Protein AF-A0A453DKG2-F1 (afdb_monomer_lite)

pLDDT: mean 87.6, std 11.91, range [40.12, 98.19]

Structure (mmCIF, N/CA/C/O backbone):
data_AF-A0A453DKG2-F1
#
_entry.id   AF-A0A453DKG2-F1
#
loop_
_atom_site.group_PDB
_atom_site.id
_atom_site.type_symbol
_atom_site.label_atom_id
_atom_site.label_alt_id
_atom_site.label_comp_id
_atom_site.label_asym_id
_atom_site.label_entity_id
_atom_site.label_seq_id
_atom_site.pdbx_PDB_ins_code
_atom_site.Cartn_x
_atom_site.Cartn_y
_atom_site.Cartn_z
_atom_site.occupancy
_atom_site.B_iso_or_equiv
_atom_site.auth_seq_id
_atom_site.auth_comp_id
_atom_site.auth_asym_id
_atom_site.auth_atom_id
_atom_site.pdbx_PDB_model_num
ATOM 1 N N . SER A 1 1 ? -2.619 -5.890 3.078 1.00 95.06 1 SER A N 1
ATOM 2 C CA . SER A 1 1 ? -1.597 -6.271 2.087 1.00 95.06 1 SER A CA 1
ATOM 3 C C . SER A 1 1 ? -1.630 -5.292 0.928 1.00 95.06 1 SER A C 1
ATOM 5 O O . SER A 1 1 ? -2.625 -4.593 0.754 1.00 95.06 1 SER A O 1
ATOM 7 N N . VAL A 1 2 ? -0.543 -5.240 0.161 1.00 96.50 2 VAL A N 1
ATOM 8 C CA . VAL A 1 2 ? -0.446 -4.496 -1.099 1.00 96.50 2 VAL A CA 1
ATOM 9 C C . VAL A 1 2 ? 0.062 -5.468 -2.155 1.00 96.50 2 VAL A C 1
ATOM 11 O O . VAL A 1 2 ? 1.032 -6.184 -1.892 1.00 96.50 2 VAL A O 1
ATOM 14 N N . ARG A 1 3 ? -0.616 -5.534 -3.300 1.00 96.06 3 ARG A N 1
ATOM 15 C CA . ARG A 1 3 ? -0.305 -6.479 -4.374 1.00 96.06 3 ARG A CA 1
ATOM 16 C C . ARG A 1 3 ? -0.439 -5.805 -5.733 1.00 96.06 3 ARG A C 1
ATOM 18 O O . ARG A 1 3 ? -1.444 -5.157 -6.003 1.00 96.06 3 ARG A O 1
ATOM 25 N N . VAL A 1 4 ? 0.550 -5.985 -6.594 1.00 95.06 4 VAL A N 1
ATOM 26 C CA . VAL A 1 4 ? 0.474 -5.609 -8.007 1.00 95.06 4 VAL A CA 1
ATOM 27 C C . VAL A 1 4 ? -0.364 -6.663 -8.725 1.00 95.06 4 VAL A C 1
ATOM 29 O O . VAL A 1 4 ? -0.063 -7.852 -8.644 1.00 95.06 4 VAL A O 1
ATOM 32 N N . VAL A 1 5 ? -1.451 -6.241 -9.371 1.00 95.56 5 VAL A N 1
ATOM 33 C CA . VAL A 1 5 ? -2.432 -7.144 -10.005 1.00 95.56 5 VAL A CA 1
ATOM 34 C C . VAL A 1 5 ? -2.517 -6.978 -11.523 1.00 95.56 5 VAL A C 1
ATOM 36 O O . VAL A 1 5 ? -3.140 -7.802 -12.189 1.00 95.56 5 VAL A O 1
ATOM 39 N N . GLY A 1 6 ? -1.864 -5.956 -12.079 1.00 93.88 6 GLY A N 1
ATOM 40 C CA . GLY A 1 6 ? -1.754 -5.745 -13.519 1.00 93.88 6 GLY A CA 1
ATOM 41 C C . GLY A 1 6 ? -0.620 -4.785 -13.876 1.00 93.88 6 GLY A C 1
ATOM 42 O O . GLY A 1 6 ? -0.279 -3.905 -13.089 1.00 93.88 6 GLY A O 1
ATOM 43 N N . GLY A 1 7 ? -0.062 -4.938 -15.078 1.00 91.56 7 GLY A N 1
ATOM 44 C CA . GLY A 1 7 ? 1.107 -4.174 -15.529 1.00 91.56 7 GLY A CA 1
ATOM 45 C C . GLY A 1 7 ? 2.437 -4.786 -15.080 1.00 91.56 7 GLY A C 1
ATOM 46 O O . GLY A 1 7 ? 2.476 -5.928 -14.628 1.00 91.56 7 GLY A O 1
ATOM 47 N N . GLU A 1 8 ? 3.527 -4.039 -15.261 1.00 89.25 8 GLU A N 1
ATOM 48 C CA . GLU A 1 8 ? 4.855 -4.427 -14.764 1.00 89.25 8 GLU A CA 1
ATOM 49 C C . GLU A 1 8 ? 5.006 -4.077 -13.277 1.00 89.25 8 GLU A C 1
ATOM 51 O O . GLU A 1 8 ? 4.254 -3.276 -12.732 1.00 89.25 8 GLU A O 1
ATOM 56 N N . PHE A 1 9 ? 5.981 -4.659 -12.583 1.00 89.44 9 PHE A N 1
ATOM 57 C CA . PHE A 1 9 ? 6.210 -4.319 -11.183 1.00 89.44 9 PHE A CA 1
ATOM 58 C C . PHE A 1 9 ? 6.762 -2.883 -11.043 1.00 89.44 9 PHE A C 1
ATOM 60 O O . PHE A 1 9 ? 7.849 -2.592 -11.551 1.00 89.44 9 PHE A O 1
ATOM 67 N N . PRO A 1 10 ? 6.078 -1.965 -10.329 1.00 90.56 10 PRO A N 1
ATOM 68 C CA . PRO A 1 10 ? 6.391 -0.536 -10.389 1.00 90.56 10 PRO A CA 1
ATOM 69 C C . PRO A 1 10 ? 7.619 -0.123 -9.563 1.00 90.56 10 PRO A C 1
ATOM 71 O O . PRO A 1 10 ? 8.037 1.029 -9.630 1.00 90.56 10 PRO A O 1
ATOM 74 N N . PHE A 1 11 ? 8.214 -1.034 -8.785 1.00 90.06 11 PHE A N 1
ATOM 75 C CA . PHE A 1 11 ? 9.335 -0.755 -7.876 1.00 90.06 11 PHE A CA 1
ATOM 76 C C . PHE A 1 11 ? 10.700 -1.152 -8.465 1.00 90.06 11 PHE A C 1
ATOM 78 O O . PHE A 1 11 ? 11.599 -1.608 -7.755 1.00 90.06 11 PHE A O 1
ATOM 85 N N . SER A 1 12 ? 10.873 -0.977 -9.779 1.00 86.06 12 SER A N 1
ATOM 86 C CA . SER A 1 12 ? 12.107 -1.331 -10.497 1.00 86.06 12 SER A CA 1
ATOM 87 C C . SER A 1 12 ? 13.338 -0.527 -10.065 1.00 86.06 12 SER A C 1
ATOM 89 O O . SER A 1 12 ? 14.460 -0.961 -10.313 1.00 86.06 12 SER A O 1
ATOM 91 N N . SER A 1 13 ? 13.140 0.631 -9.435 1.00 89.62 13 SER A N 1
ATOM 92 C CA . SER A 1 13 ? 14.197 1.443 -8.813 1.00 89.62 13 SER A CA 1
ATOM 93 C C . SER A 1 13 ? 13.947 1.626 -7.311 1.00 89.62 13 SER A C 1
ATOM 95 O O . SER A 1 13 ? 14.418 2.587 -6.705 1.00 89.62 13 SER A O 1
ATOM 97 N N . GLY A 1 14 ? 13.176 0.711 -6.717 1.00 92.12 14 GLY A N 1
ATOM 98 C CA . GLY A 1 14 ? 12.691 0.819 -5.351 1.00 92.12 14 GLY A CA 1
ATOM 99 C C . GLY A 1 14 ? 11.398 1.630 -5.226 1.00 92.12 14 GLY A C 1
ATOM 100 O O . GLY A 1 14 ? 10.773 2.045 -6.207 1.00 92.12 14 GLY A O 1
ATOM 101 N N . GLY A 1 15 ? 10.974 1.839 -3.987 1.00 94.44 15 GLY A N 1
ATOM 102 C CA . GLY A 1 15 ? 9.819 2.652 -3.647 1.00 94.44 15 GLY A CA 1
ATOM 103 C C . GLY A 1 15 ? 9.405 2.506 -2.193 1.00 94.44 15 GLY A C 1
ATOM 104 O O . GLY A 1 15 ? 10.113 1.925 -1.372 1.00 94.44 15 GLY A O 1
ATOM 105 N N . GLN A 1 16 ? 8.227 3.037 -1.888 1.00 96.06 16 GLN A N 1
ATOM 106 C CA . GLN A 1 16 ? 7.689 3.110 -0.543 1.00 96.06 16 GLN A CA 1
ATOM 107 C C . GLN A 1 16 ? 6.193 2.791 -0.531 1.00 96.06 16 GLN A C 1
ATOM 109 O O . GLN A 1 16 ? 5.449 3.179 -1.430 1.00 96.06 16 GLN A O 1
ATOM 114 N N . VAL A 1 17 ? 5.735 2.136 0.532 1.00 96.94 17 VAL A N 1
ATOM 115 C CA . VAL A 1 17 ? 4.316 2.075 0.899 1.00 96.94 17 VAL A CA 1
ATOM 116 C C . VAL A 1 17 ? 4.182 2.675 2.286 1.00 96.94 17 VAL A C 1
ATOM 118 O O . VAL A 1 17 ? 4.873 2.256 3.217 1.00 96.94 17 VAL A O 1
ATOM 121 N N . ALA A 1 18 ? 3.286 3.642 2.446 1.00 97.06 18 ALA A N 1
ATOM 122 C CA . ALA A 1 18 ? 3.049 4.294 3.724 1.00 97.06 18 ALA A CA 1
ATOM 123 C C . ALA A 1 18 ? 1.558 4.467 4.004 1.00 97.06 18 ALA A C 1
ATOM 125 O O . ALA A 1 18 ? 0.759 4.718 3.109 1.00 97.06 18 ALA A O 1
ATOM 126 N N . CYS A 1 19 ? 1.192 4.397 5.277 1.00 96.44 19 CYS A N 1
ATOM 127 C CA . CYS A 1 19 ? -0.113 4.814 5.761 1.00 96.44 19 CYS A CA 1
ATOM 128 C C . CYS A 1 19 ? -0.032 6.232 6.318 1.00 96.44 19 CYS A C 1
ATOM 130 O O . CYS A 1 19 ? 0.875 6.561 7.079 1.00 96.44 19 CYS A O 1
ATOM 132 N N . ILE A 1 20 ? -1.014 7.055 5.982 1.00 94.69 20 ILE A N 1
ATOM 133 C CA . ILE A 1 20 ? -1.227 8.386 6.528 1.00 94.69 20 ILE A CA 1
ATOM 134 C C . ILE A 1 20 ? -2.470 8.305 7.415 1.00 94.69 20 ILE A C 1
ATOM 136 O O . ILE A 1 20 ? -3.583 8.074 6.936 1.00 94.69 20 ILE A O 1
ATOM 140 N N . VAL A 1 21 ? -2.263 8.475 8.717 1.00 90.88 21 VAL A N 1
ATOM 141 C CA . VAL A 1 21 ? -3.282 8.362 9.762 1.00 90.88 21 VAL A CA 1
ATOM 142 C C . VAL A 1 21 ? -3.596 9.750 10.309 1.00 90.88 21 VAL A C 1
ATOM 144 O O . VAL A 1 21 ? -2.706 10.590 10.490 1.00 90.88 21 VAL A O 1
ATOM 147 N N . SER A 1 22 ? -4.885 10.026 10.523 1.00 82.88 22 SER A N 1
ATOM 148 C CA . SER A 1 22 ? -5.380 11.314 11.035 1.00 82.88 22 SER A CA 1
ATOM 149 C C . SER A 1 22 ? -4.863 12.542 10.258 1.00 82.88 22 SER A C 1
ATOM 151 O O . SER A 1 22 ? -4.774 13.640 10.806 1.00 82.88 22 SER A O 1
ATOM 153 N N . GLY A 1 23 ? -4.485 12.356 8.984 1.00 76.44 23 GLY A N 1
ATOM 154 C CA . GLY A 1 23 ? -3.928 13.389 8.103 1.00 76.44 23 GLY A CA 1
ATOM 155 C C . GLY A 1 23 ? -2.566 13.956 8.522 1.00 76.44 23 GLY A C 1
ATOM 156 O O . GLY A 1 23 ? -2.144 14.965 7.963 1.00 76.44 23 GLY A O 1
ATOM 157 N N . ARG A 1 24 ? -1.891 13.366 9.517 1.00 82.50 24 ARG A N 1
ATOM 158 C CA . ARG A 1 24 ? -0.663 13.927 10.110 1.00 82.50 24 ARG A CA 1
ATOM 159 C C . ARG A 1 24 ? 0.423 12.888 10.333 1.00 82.50 24 ARG A C 1
ATOM 161 O O . ARG A 1 24 ? 1.588 13.171 10.078 1.00 82.50 24 ARG A O 1
ATOM 168 N N . GLU A 1 25 ? 0.056 11.708 10.818 1.00 91.31 25 GLU A N 1
ATOM 169 C CA . GLU A 1 25 ? 1.021 10.663 11.138 1.00 91.31 25 GLU A CA 1
ATOM 170 C C . GLU A 1 25 ? 1.290 9.809 9.902 1.00 91.31 25 GLU A C 1
ATOM 172 O O . GLU A 1 25 ? 0.362 9.266 9.305 1.00 91.31 25 GLU A O 1
ATOM 177 N N . ARG A 1 26 ? 2.563 9.689 9.518 1.00 94.50 26 ARG A N 1
ATOM 178 C CA . ARG A 1 26 ? 2.999 8.833 8.415 1.00 94.50 26 ARG A CA 1
ATOM 179 C C . ARG A 1 26 ? 3.698 7.603 8.977 1.00 94.50 26 ARG A C 1
ATOM 181 O O . ARG A 1 26 ? 4.748 7.717 9.603 1.00 94.50 26 ARG A O 1
ATOM 188 N N . VAL A 1 27 ? 3.143 6.431 8.701 1.00 94.88 27 VAL A N 1
ATOM 189 C CA . VAL A 1 27 ? 3.705 5.135 9.079 1.00 94.88 27 VAL A CA 1
ATOM 190 C C . VAL A 1 27 ? 4.180 4.427 7.821 1.00 94.88 27 VAL A C 1
ATOM 192 O O . VAL A 1 27 ? 3.371 4.002 7.001 1.00 94.88 27 VAL A O 1
ATOM 195 N N . VAL A 1 28 ? 5.493 4.298 7.664 1.00 95.62 28 VAL A N 1
ATOM 196 C CA . VAL A 1 28 ? 6.096 3.594 6.528 1.00 95.62 28 VAL A CA 1
ATOM 197 C C . VAL A 1 28 ? 6.006 2.086 6.763 1.00 95.62 28 VAL A C 1
ATOM 199 O O . VAL A 1 28 ? 6.439 1.585 7.800 1.00 95.62 28 VAL A O 1
ATOM 202 N N . LEU A 1 29 ? 5.395 1.378 5.815 1.00 95.56 29 LEU A N 1
ATOM 203 C CA . LEU A 1 29 ? 5.179 -0.071 5.850 1.00 95.56 29 LEU A CA 1
ATOM 204 C C . LEU A 1 29 ? 6.165 -0.821 4.959 1.00 95.56 29 LEU A C 1
ATOM 206 O O . LEU A 1 29 ? 6.422 -1.993 5.189 1.00 95.56 29 LEU A O 1
ATOM 210 N N . PHE A 1 30 ? 6.708 -0.159 3.948 1.00 94.44 30 PHE A N 1
ATOM 211 C CA . PHE A 1 30 ? 7.747 -0.668 3.064 1.00 94.44 30 PHE A CA 1
ATOM 212 C C . PHE A 1 30 ? 8.560 0.527 2.588 1.00 94.44 30 PHE A C 1
ATOM 214 O O . PHE A 1 30 ? 7.965 1.549 2.258 1.00 94.44 30 PHE A O 1
ATOM 221 N N . ASP A 1 31 ? 9.881 0.404 2.573 1.00 94.19 31 ASP A N 1
ATOM 222 C CA . ASP A 1 31 ? 10.795 1.369 1.965 1.00 94.19 31 ASP A CA 1
ATOM 223 C C . ASP A 1 31 ? 12.019 0.603 1.490 1.00 94.19 31 ASP A C 1
ATOM 225 O O . ASP A 1 31 ? 12.687 -0.059 2.288 1.00 94.19 31 ASP A O 1
ATOM 229 N N . SER A 1 32 ? 12.272 0.647 0.191 1.00 90.69 32 SER A N 1
ATOM 230 C CA . SER A 1 32 ? 13.450 0.039 -0.401 1.00 90.69 32 SER A CA 1
ATOM 231 C C . SER A 1 32 ? 13.979 0.937 -1.499 1.00 90.69 32 SER A C 1
ATOM 233 O O . SER A 1 32 ? 13.230 1.382 -2.365 1.00 90.69 32 SER A O 1
ATOM 235 N N . THR A 1 33 ? 15.285 1.168 -1.483 1.00 87.62 33 THR A N 1
ATOM 236 C CA . THR A 1 33 ? 16.027 1.744 -2.611 1.00 87.62 33 THR A CA 1
ATOM 237 C C . THR A 1 33 ? 16.632 0.658 -3.498 1.00 87.62 33 THR A C 1
ATOM 239 O O . THR A 1 33 ? 17.233 0.962 -4.525 1.00 87.62 33 THR A O 1
ATOM 242 N N . GLU A 1 34 ? 16.532 -0.606 -3.083 1.00 83.38 34 GLU A N 1
ATOM 243 C CA . GLU A 1 34 ? 16.998 -1.736 -3.869 1.00 83.38 34 GLU A CA 1
ATOM 244 C C . GLU A 1 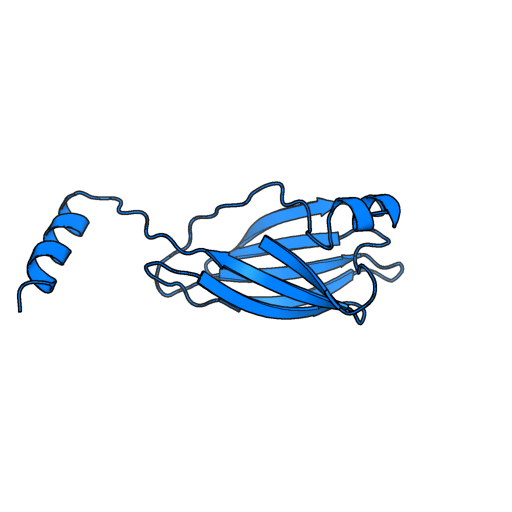34 ? 15.980 -2.060 -4.957 1.00 83.38 34 GLU A C 1
ATOM 246 O O . GLU A 1 34 ? 14.762 -2.031 -4.747 1.00 83.38 34 GLU A O 1
ATOM 251 N N . LYS A 1 35 ? 16.503 -2.383 -6.137 1.00 79.19 35 LYS A N 1
ATOM 252 C CA . LYS A 1 35 ? 15.699 -2.849 -7.255 1.00 79.19 35 LYS A CA 1
ATOM 253 C C . LYS A 1 35 ? 15.089 -4.199 -6.902 1.00 79.19 35 LYS A C 1
ATOM 255 O O . LYS A 1 35 ? 15.826 -5.155 -6.683 1.00 79.19 35 LYS A O 1
ATOM 260 N N . ILE A 1 36 ? 13.762 -4.279 -6.928 1.00 79.38 36 ILE A N 1
ATOM 261 C CA . ILE A 1 36 ? 13.069 -5.567 -6.883 1.00 79.38 36 ILE A CA 1
ATOM 262 C C . ILE A 1 36 ? 13.223 -6.207 -8.264 1.00 79.38 36 ILE A C 1
ATOM 264 O O . ILE A 1 36 ? 12.855 -5.616 -9.285 1.00 79.38 36 ILE A O 1
ATOM 268 N N . THR A 1 37 ? 13.873 -7.368 -8.303 1.00 80.12 37 THR A N 1
ATOM 269 C CA . THR A 1 37 ? 14.168 -8.083 -9.547 1.00 80.12 37 THR A CA 1
ATOM 270 C C . THR A 1 37 ? 12.949 -8.861 -10.039 1.00 80.12 37 THR A C 1
ATOM 272 O O . THR A 1 37 ? 11.965 -9.037 -9.322 1.00 80.12 37 THR A O 1
ATOM 275 N N . ARG A 1 38 ? 13.010 -9.356 -11.281 1.00 77.62 38 ARG A N 1
ATOM 276 C CA . ARG A 1 38 ? 11.962 -10.247 -11.800 1.00 77.62 38 ARG A CA 1
ATOM 277 C C . ARG A 1 38 ? 11.934 -11.577 -11.053 1.00 77.62 38 ARG A C 1
ATOM 279 O O . AR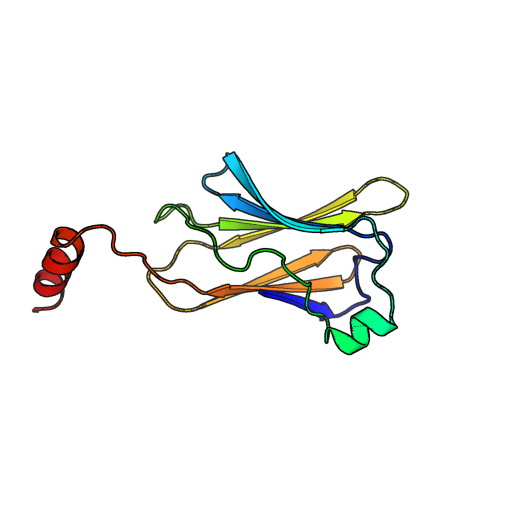G A 1 38 ? 10.863 -12.155 -10.908 1.00 77.62 38 ARG A O 1
ATOM 286 N N . GLU A 1 39 ? 13.082 -12.075 -10.585 1.00 82.19 39 GLU A N 1
ATOM 287 C CA . GLU A 1 39 ? 13.100 -13.271 -9.743 1.00 82.19 39 GLU A CA 1
ATOM 288 C C . GLU A 1 39 ? 12.349 -13.030 -8.428 1.00 82.19 39 GLU A C 1
ATOM 290 O O . GLU A 1 39 ? 11.517 -13.854 -8.046 1.00 82.19 39 GLU A O 1
ATOM 295 N N . ASP A 1 40 ? 12.580 -11.880 -7.784 1.00 81.81 40 ASP A N 1
ATOM 296 C CA . ASP A 1 40 ? 11.858 -11.492 -6.568 1.00 81.81 40 ASP A CA 1
ATOM 297 C C . ASP A 1 40 ? 10.354 -11.371 -6.832 1.00 81.81 40 ASP A C 1
ATOM 299 O O . ASP A 1 40 ? 9.548 -11.881 -6.060 1.00 81.81 40 ASP A O 1
ATOM 303 N N . GLU A 1 41 ? 9.963 -10.750 -7.947 1.00 79.50 41 GLU A N 1
ATOM 304 C CA . GLU A 1 41 ? 8.561 -10.595 -8.349 1.00 79.50 41 GLU A CA 1
ATOM 305 C C . GLU A 1 41 ? 7.840 -11.945 -8.480 1.00 79.50 41 GLU A C 1
ATOM 307 O O . GLU A 1 41 ? 6.728 -12.102 -7.969 1.00 79.50 41 GLU A O 1
ATOM 312 N N . VAL A 1 42 ? 8.481 -12.935 -9.116 1.00 80.12 42 VAL A N 1
ATOM 313 C CA . VAL A 1 42 ? 7.926 -14.290 -9.273 1.00 80.12 42 VAL A CA 1
ATOM 314 C C . VAL A 1 42 ? 7.756 -14.975 -7.920 1.00 80.12 42 VAL A C 1
ATOM 316 O O . VAL A 1 42 ? 6.738 -15.623 -7.685 1.00 80.12 42 VAL A O 1
ATOM 319 N N . VAL A 1 43 ? 8.730 -14.828 -7.018 1.00 84.75 43 VAL A N 1
ATOM 320 C CA . VAL A 1 43 ? 8.655 -15.394 -5.661 1.00 84.75 43 VAL A CA 1
ATOM 321 C C . VAL A 1 43 ? 7.563 -14.711 -4.836 1.00 84.75 43 VAL A C 1
ATOM 323 O O . VAL A 1 43 ? 6.889 -15.362 -4.038 1.00 84.75 43 VAL A O 1
ATOM 326 N N . LEU A 1 44 ? 7.384 -13.406 -5.027 1.00 87.44 44 LEU A N 1
ATOM 327 C CA . LEU A 1 44 ? 6.435 -12.592 -4.282 1.00 87.44 44 LEU A CA 1
ATOM 328 C C . LEU A 1 44 ? 5.001 -12.675 -4.814 1.00 87.44 44 LEU A C 1
ATOM 330 O O . LEU A 1 44 ? 4.105 -12.207 -4.120 1.00 87.44 44 LEU A O 1
ATOM 334 N N . ASP A 1 45 ? 4.756 -13.227 -6.007 1.00 90.81 45 ASP A N 1
ATOM 335 C CA . ASP A 1 45 ? 3.425 -13.259 -6.647 1.00 90.81 45 ASP A CA 1
ATOM 336 C C . ASP A 1 45 ? 2.748 -11.865 -6.662 1.00 90.81 45 ASP A C 1
ATOM 338 O O . ASP A 1 45 ? 1.570 -11.677 -6.326 1.00 90.81 45 ASP A O 1
ATOM 342 N N . GLY A 1 46 ? 3.560 -10.847 -6.967 1.00 91.19 46 GLY A N 1
ATOM 343 C CA . GLY A 1 46 ? 3.160 -9.439 -6.998 1.00 91.19 46 GLY A CA 1
ATOM 344 C C . GLY A 1 46 ? 2.950 -8.783 -5.625 1.00 91.19 46 GLY A C 1
ATOM 345 O O . GLY A 1 46 ? 2.630 -7.594 -5.573 1.00 91.19 46 GLY A O 1
ATOM 346 N N . TYR A 1 47 ? 3.111 -9.495 -4.505 1.00 94.12 47 TYR A N 1
ATOM 347 C CA . TYR A 1 47 ? 2.970 -8.906 -3.170 1.00 94.12 47 TYR A CA 1
ATOM 348 C C . TYR A 1 47 ? 4.167 -8.031 -2.791 1.00 94.12 47 TYR A C 1
ATOM 350 O O . TYR A 1 47 ? 5.324 -8.404 -2.959 1.00 94.12 47 TYR A O 1
ATOM 358 N N . VAL A 1 48 ? 3.888 -6.876 -2.189 1.00 92.94 48 VAL A N 1
ATOM 359 C CA . VAL A 1 48 ? 4.931 -6.013 -1.623 1.00 92.94 48 VAL A CA 1
ATOM 360 C C . VAL A 1 48 ? 5.284 -6.502 -0.209 1.00 92.94 48 VAL A C 1
ATOM 362 O O . VAL A 1 48 ? 4.375 -6.637 0.620 1.00 92.94 48 VAL A O 1
ATOM 365 N N . PRO A 1 49 ? 6.569 -6.747 0.114 1.00 91.50 49 PRO A N 1
ATOM 366 C CA . PRO A 1 49 ? 6.979 -7.248 1.423 1.00 91.50 49 PRO A CA 1
ATOM 367 C C . PRO A 1 49 ? 6.922 -6.138 2.482 1.00 91.50 49 PRO A C 1
ATOM 369 O O . PRO A 1 49 ? 7.879 -5.398 2.700 1.00 91.50 49 PRO A O 1
ATOM 372 N N . LEU A 1 50 ? 5.779 -6.010 3.159 1.00 93.38 50 LEU A N 1
ATOM 373 C CA . LEU A 1 50 ? 5.588 -5.006 4.207 1.00 93.38 50 LEU A CA 1
ATOM 374 C C . LEU A 1 50 ? 6.350 -5.394 5.488 1.00 93.38 50 LEU A C 1
ATOM 376 O O . LEU A 1 50 ? 6.143 -6.472 6.047 1.00 93.38 50 LEU A O 1
ATOM 380 N N . SER A 1 51 ? 7.171 -4.482 6.011 1.00 91.75 51 SER A N 1
ATOM 381 C CA . SER A 1 51 ? 7.869 -4.612 7.299 1.00 91.75 51 SER A CA 1
ATOM 382 C C . SER A 1 51 ? 6.918 -4.528 8.499 1.00 91.75 51 SER A C 1
ATOM 384 O O . SER A 1 51 ? 7.220 -5.032 9.583 1.00 91.75 51 SER A O 1
ATOM 386 N N . ARG A 1 52 ? 5.743 -3.915 8.314 1.00 89.31 52 ARG A N 1
ATOM 387 C CA . ARG A 1 52 ? 4.670 -3.826 9.309 1.00 89.31 52 ARG A CA 1
ATOM 388 C C . ARG A 1 52 ? 3.316 -4.087 8.649 1.00 89.31 52 ARG A C 1
ATOM 390 O O . ARG A 1 52 ? 2.988 -3.475 7.641 1.00 89.31 52 ARG A O 1
ATOM 397 N N . ASN A 1 53 ? 2.508 -4.952 9.265 1.00 87.75 53 ASN A N 1
ATOM 398 C CA . ASN A 1 53 ? 1.203 -5.374 8.727 1.00 87.75 53 ASN A CA 1
ATOM 399 C C . ASN A 1 53 ? -0.010 -4.854 9.514 1.00 87.75 53 ASN A C 1
ATOM 401 O O . ASN A 1 53 ? -1.142 -5.020 9.068 1.00 87.75 53 ASN A O 1
ATOM 405 N N . ALA A 1 54 ? 0.208 -4.235 10.676 1.00 87.75 54 ALA A N 1
ATOM 406 C CA . ALA A 1 54 ? -0.854 -3.718 11.531 1.00 87.75 54 ALA A CA 1
ATOM 407 C C . ALA A 1 54 ? -0.508 -2.316 12.041 1.00 87.75 54 ALA A C 1
ATOM 409 O O . ALA A 1 54 ? 0.626 -2.051 12.447 1.00 87.75 54 ALA A O 1
ATOM 410 N N . ILE A 1 55 ? -1.504 -1.431 12.038 1.00 89.38 55 ILE A N 1
ATOM 411 C CA . ILE A 1 55 ? -1.434 -0.070 12.577 1.00 89.38 55 ILE A CA 1
ATOM 412 C C . ILE A 1 55 ? -2.724 0.236 13.341 1.00 89.38 55 ILE A C 1
ATOM 414 O O . ILE A 1 55 ? -3.776 -0.323 13.040 1.00 89.38 55 ILE A O 1
ATOM 418 N N . SER A 1 56 ? -2.644 1.118 14.336 1.00 89.25 56 SER A N 1
ATOM 419 C CA . SER A 1 56 ? -3.832 1.650 15.010 1.00 89.25 56 SER A CA 1
ATOM 420 C C . SER A 1 56 ? -4.275 2.929 14.321 1.00 89.25 56 SER A C 1
ATOM 422 O O . SER A 1 56 ? -3.440 3.770 14.001 1.00 89.25 56 SER A O 1
ATOM 424 N N . VAL A 1 57 ? -5.580 3.087 14.128 1.00 87.19 57 VAL A N 1
ATOM 425 C CA . VAL A 1 57 ? -6.159 4.314 13.581 1.00 87.19 57 VAL A CA 1
ATOM 426 C C . VAL A 1 57 ? -7.320 4.771 14.447 1.00 87.19 57 VAL A C 1
ATOM 428 O O . VAL A 1 57 ? -7.957 3.963 15.125 1.00 87.19 57 VAL A O 1
ATOM 431 N N . GLU A 1 58 ? -7.578 6.074 14.444 1.00 83.69 58 GLU A N 1
ATOM 432 C CA . GLU A 1 58 ? -8.771 6.622 15.078 1.00 83.69 58 GLU A CA 1
ATOM 433 C C . GLU A 1 58 ? -10.021 6.170 14.316 1.00 83.69 58 GLU A C 1
ATOM 435 O O . GLU A 1 58 ? -10.056 6.172 13.080 1.00 83.69 58 GLU A O 1
ATOM 440 N N . PHE A 1 59 ? -11.052 5.787 15.069 1.00 77.38 59 PHE A N 1
ATOM 441 C CA . PHE A 1 59 ? -12.361 5.484 14.505 1.00 77.38 59 PHE A CA 1
ATOM 442 C C . PHE A 1 59 ? -12.920 6.731 13.790 1.00 77.38 59 PHE A C 1
ATOM 444 O O . PHE A 1 59 ? -12.603 7.859 14.163 1.00 77.38 59 PHE A O 1
ATOM 451 N N . GLU A 1 60 ? -13.690 6.526 12.723 1.00 81.88 60 GLU A N 1
ATOM 452 C CA . GLU A 1 60 ? -14.250 7.536 11.799 1.00 81.88 60 GLU A CA 1
ATOM 453 C C . GLU A 1 60 ? -13.254 8.237 10.862 1.00 81.88 60 GLU A C 1
ATOM 455 O O . GLU A 1 60 ? -13.644 8.645 9.770 1.00 81.88 60 GLU A O 1
ATOM 460 N N . LYS A 1 61 ? -11.968 8.342 11.218 1.00 84.88 61 LYS A N 1
ATOM 461 C CA . LYS A 1 61 ? -10.965 9.013 10.365 1.00 84.88 61 LYS A CA 1
ATOM 462 C C . LYS A 1 61 ? -10.374 8.125 9.274 1.00 84.88 61 LYS A C 1
ATOM 464 O O . LYS A 1 61 ? -9.899 8.645 8.268 1.00 84.88 61 LYS A O 1
ATOM 469 N N . GLY A 1 62 ? -10.384 6.806 9.468 1.00 91.12 62 GLY A N 1
ATOM 470 C CA . GLY A 1 62 ? -9.843 5.857 8.494 1.00 91.12 62 GLY A CA 1
ATOM 471 C C . GLY A 1 62 ? -8.325 5.943 8.307 1.00 91.12 62 GLY A C 1
ATOM 472 O O . GLY A 1 62 ? -7.587 6.421 9.171 1.00 91.12 62 GLY A O 1
ATOM 473 N N . VAL A 1 63 ? -7.857 5.440 7.165 1.00 94.81 63 VAL A N 1
ATOM 474 C CA . VAL A 1 63 ? -6.446 5.456 6.765 1.00 94.81 63 VAL A CA 1
ATOM 475 C C . VAL A 1 63 ? -6.318 5.777 5.287 1.00 94.81 63 VAL A C 1
ATOM 477 O O . VAL A 1 63 ? -7.055 5.238 4.468 1.00 94.81 63 VAL A O 1
ATOM 480 N N . THR A 1 64 ? -5.352 6.616 4.929 1.00 96.56 64 THR A N 1
ATOM 481 C CA . THR A 1 64 ? -4.937 6.768 3.532 1.00 96.56 64 THR A CA 1
ATOM 482 C C . THR A 1 64 ? -3.666 5.970 3.303 1.00 96.56 64 THR A C 1
ATOM 484 O O . THR A 1 64 ? -2.684 6.180 4.006 1.00 96.56 64 THR A O 1
ATOM 487 N N . VAL A 1 65 ? -3.665 5.069 2.330 1.00 97.06 65 VAL A N 1
ATOM 488 C CA . VAL A 1 65 ? -2.467 4.336 1.915 1.00 97.06 65 VAL A CA 1
ATOM 489 C C . VAL A 1 65 ? -1.883 5.044 0.700 1.00 97.06 65 VAL A C 1
ATOM 491 O O . VAL A 1 65 ? -2.584 5.263 -0.282 1.00 97.06 65 VAL A O 1
ATOM 494 N N . GLU A 1 66 ? -0.617 5.435 0.787 1.00 97.50 66 GLU A N 1
ATOM 495 C CA . GLU A 1 66 ? 0.168 5.966 -0.321 1.00 97.50 66 GLU A CA 1
ATOM 496 C C . GLU A 1 66 ? 1.133 4.895 -0.817 1.00 97.50 66 GLU A C 1
ATOM 498 O O . GLU A 1 66 ? 1.869 4.291 -0.030 1.00 97.50 66 GLU A O 1
ATOM 503 N N . VAL A 1 67 ? 1.139 4.703 -2.131 1.00 97.69 67 VAL A N 1
ATOM 504 C CA . VAL A 1 67 ? 2.108 3.875 -2.838 1.00 97.69 67 VAL A CA 1
ATOM 505 C C . VAL A 1 67 ? 2.986 4.811 -3.655 1.00 97.69 67 VAL A C 1
ATOM 507 O O . VAL A 1 67 ? 2.471 5.633 -4.407 1.00 97.69 67 VAL A O 1
ATOM 510 N N . THR A 1 68 ? 4.301 4.691 -3.501 1.00 97.12 68 THR A N 1
ATOM 511 C CA . THR A 1 68 ? 5.294 5.553 -4.145 1.00 97.12 68 THR A CA 1
ATOM 512 C C . THR A 1 68 ? 6.324 4.700 -4.869 1.00 97.12 68 THR A C 1
ATOM 514 O O . THR A 1 68 ? 6.972 3.865 -4.248 1.00 97.12 68 THR A O 1
ATOM 517 N N . ALA A 1 69 ? 6.525 4.943 -6.157 1.00 95.31 69 ALA A N 1
ATOM 518 C CA . ALA A 1 69 ? 7.593 4.350 -6.950 1.00 95.31 69 ALA A CA 1
ATOM 519 C C . ALA A 1 69 ? 8.719 5.371 -7.135 1.00 95.31 69 ALA A C 1
ATOM 521 O O . ALA A 1 69 ? 8.463 6.540 -7.448 1.00 95.31 69 ALA A O 1
ATOM 522 N N . TYR A 1 70 ? 9.964 4.940 -6.941 1.00 94.50 70 TYR A N 1
ATOM 523 C CA . TYR A 1 70 ? 11.128 5.760 -7.265 1.00 94.50 70 TYR A CA 1
ATOM 524 C C . TYR A 1 70 ? 11.459 5.601 -8.751 1.00 94.50 70 TYR A C 1
ATOM 526 O O . TYR A 1 70 ? 11.399 4.504 -9.301 1.00 94.50 70 TYR A O 1
ATOM 534 N N . VAL A 1 71 ? 11.776 6.712 -9.410 1.00 91.00 71 VAL A N 1
ATOM 535 C CA . VAL A 1 71 ? 12.120 6.782 -10.836 1.00 91.00 71 VAL A CA 1
ATOM 536 C C . VAL A 1 71 ? 13.308 7.723 -11.021 1.00 91.00 71 VAL A C 1
ATOM 538 O O . VAL A 1 71 ? 13.595 8.542 -10.151 1.00 91.00 71 VAL A O 1
ATOM 541 N N . ASP A 1 72 ? 13.988 7.663 -12.164 1.00 87.62 72 ASP A N 1
ATOM 542 C CA . ASP A 1 72 ? 15.202 8.464 -12.396 1.00 87.62 72 ASP A CA 1
ATOM 543 C C . ASP A 1 72 ? 14.976 9.979 -12.227 1.00 87.62 72 ASP A C 1
ATOM 545 O O . ASP A 1 72 ? 15.870 10.711 -11.807 1.00 87.62 72 ASP A O 1
ATOM 549 N N . SER A 1 73 ? 13.762 10.460 -12.516 1.00 88.62 73 SER A N 1
ATOM 550 C CA . SER A 1 73 ? 13.372 11.867 -12.380 1.00 88.62 73 SER A CA 1
ATOM 551 C C . SER A 1 73 ? 12.787 12.241 -11.009 1.00 88.62 73 SER A C 1
ATOM 553 O O . SER A 1 73 ? 12.271 13.349 -10.863 1.00 88.62 73 SER A O 1
ATOM 555 N N . GLY A 1 74 ? 12.810 11.342 -10.019 1.00 91.75 74 GLY A N 1
ATOM 556 C CA . GLY A 1 74 ? 12.271 11.575 -8.676 1.00 91.75 74 GLY A CA 1
ATOM 557 C C . GLY A 1 74 ? 11.361 10.445 -8.199 1.00 91.75 74 GLY A C 1
ATOM 558 O O . GLY A 1 74 ? 11.778 9.297 -8.078 1.00 91.75 74 GLY A O 1
ATOM 559 N N . SER A 1 75 ? 10.109 10.765 -7.882 1.00 94.81 75 SER A N 1
ATOM 560 C CA . SER A 1 75 ? 9.133 9.768 -7.449 1.00 94.81 75 SER A CA 1
ATOM 561 C C . SER A 1 75 ? 7.740 10.062 -7.988 1.00 94.81 75 SER A C 1
ATOM 563 O O . SER A 1 75 ? 7.365 11.212 -8.222 1.00 94.81 75 SER A O 1
ATOM 565 N N . ILE A 1 76 ? 6.980 8.994 -8.197 1.00 95.81 76 ILE A N 1
ATOM 566 C CA . ILE A 1 76 ? 5.570 9.03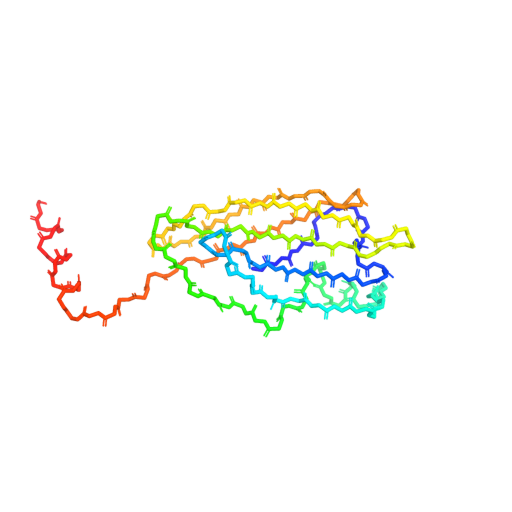4 -8.579 1.00 95.81 76 ILE A CA 1
ATOM 567 C C . ILE A 1 76 ? 4.801 8.375 -7.445 1.00 95.81 76 ILE A C 1
ATOM 569 O O . ILE A 1 76 ? 5.241 7.348 -6.934 1.00 95.81 76 ILE A O 1
ATOM 573 N N . ALA A 1 77 ? 3.682 8.963 -7.035 1.00 96.69 77 ALA A N 1
ATOM 574 C CA . ALA A 1 77 ? 2.859 8.427 -5.963 1.00 96.69 77 ALA A CA 1
ATOM 575 C C . ALA A 1 77 ? 1.377 8.491 -6.320 1.00 96.69 77 ALA A C 1
ATOM 577 O O . A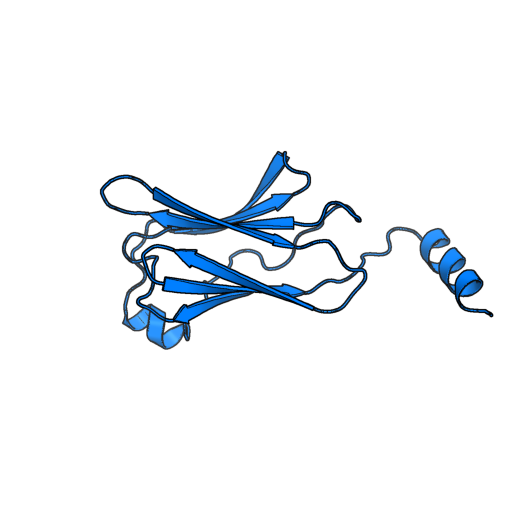LA A 1 77 ? 0.931 9.444 -6.961 1.00 96.69 77 ALA A O 1
ATOM 578 N N . ASP A 1 78 ? 0.632 7.497 -5.850 1.00 97.62 78 ASP A N 1
ATOM 579 C CA . ASP A 1 78 ? -0.828 7.483 -5.864 1.00 97.62 78 ASP A CA 1
ATOM 580 C C . ASP A 1 78 ? -1.354 7.044 -4.489 1.00 97.62 78 ASP A C 1
ATOM 582 O O . ASP A 1 78 ? -0.626 6.462 -3.673 1.00 97.62 78 ASP A O 1
ATOM 586 N N . ARG A 1 79 ? -2.603 7.398 -4.179 1.00 96.56 79 ARG A N 1
ATOM 587 C CA . ARG A 1 79 ? -3.174 7.256 -2.837 1.00 96.56 79 ARG A CA 1
ATOM 588 C C . ARG A 1 79 ? -4.595 6.738 -2.873 1.00 96.56 79 ARG A C 1
ATOM 590 O O . ARG A 1 79 ? -5.410 7.190 -3.668 1.00 96.56 79 ARG A O 1
ATOM 597 N N . VAL A 1 80 ? -4.923 5.910 -1.887 1.00 97.25 80 VAL A N 1
ATOM 598 C CA . VAL A 1 80 ? -6.287 5.424 -1.674 1.00 97.25 80 VAL A CA 1
ATOM 599 C C . VAL A 1 80 ? -6.706 5.639 -0.232 1.00 97.25 80 VAL A C 1
ATOM 601 O O . VAL A 1 80 ? -5.955 5.334 0.697 1.00 97.25 80 VAL A O 1
ATOM 604 N N . HIS A 1 81 ? -7.904 6.188 -0.034 1.00 96.06 81 HIS A N 1
ATOM 605 C CA . HIS A 1 81 ? -8.461 6.418 1.292 1.00 96.06 81 HIS A CA 1
ATOM 606 C C . HIS A 1 81 ? -9.458 5.323 1.668 1.00 96.06 81 HIS A C 1
ATOM 608 O O . HIS A 1 81 ? -10.433 5.086 0.962 1.00 96.06 81 HIS A O 1
ATOM 614 N N . PHE A 1 82 ? -9.250 4.715 2.831 1.00 95.69 82 PHE A N 1
ATOM 615 C CA . PHE A 1 82 ? -10.127 3.706 3.393 1.00 95.69 82 PHE A CA 1
ATOM 616 C C . PHE A 1 82 ? -10.804 4.228 4.664 1.00 95.69 82 PHE A C 1
ATOM 618 O O . PHE A 1 82 ? -10.136 4.378 5.695 1.00 95.69 82 PHE A O 1
ATOM 625 N N . PRO A 1 83 ? -12.131 4.433 4.641 1.00 93.38 83 PRO A N 1
ATOM 626 C CA . PRO A 1 83 ? -12.898 4.708 5.847 1.00 93.38 83 PRO A CA 1
ATOM 627 C C . PRO A 1 83 ? -12.766 3.556 6.847 1.00 93.38 83 PRO A C 1
ATOM 629 O O . PRO A 1 83 ? -12.801 2.381 6.464 1.00 93.38 83 PRO A O 1
ATOM 632 N N . SER A 1 84 ? -12.629 3.883 8.133 1.00 91.94 84 SER A N 1
ATOM 633 C CA . SER A 1 84 ? -12.504 2.870 9.182 1.00 91.94 84 SER A CA 1
ATOM 634 C C . SER A 1 84 ? -13.768 2.025 9.309 1.00 91.94 84 SER A C 1
ATOM 636 O O . SER A 1 84 ? -14.875 2.561 9.266 1.00 91.94 84 SER A O 1
ATOM 638 N N . LYS A 1 85 ? -13.603 0.725 9.566 1.00 91.25 85 LYS A N 1
ATOM 639 C CA . LYS A 1 85 ? -14.697 -0.196 9.904 1.00 91.25 85 LYS A CA 1
ATOM 640 C C . LYS A 1 85 ? -14.471 -0.830 11.275 1.00 91.25 85 LYS A C 1
ATOM 642 O O . LYS A 1 85 ? -13.338 -0.955 11.731 1.00 91.25 85 LYS A O 1
ATOM 647 N N . TRP A 1 86 ? -15.556 -1.271 11.911 1.00 87.25 86 TRP A N 1
ATOM 648 C CA . TRP A 1 86 ? -15.507 -2.036 13.164 1.00 87.25 86 TRP A CA 1
ATOM 649 C C . TRP A 1 86 ? -14.783 -3.378 12.995 1.00 87.25 86 TRP A C 1
ATOM 651 O O . TRP A 1 86 ? -13.987 -3.789 13.839 1.00 87.25 86 TRP A O 1
ATOM 661 N N . CYS A 1 87 ? -15.072 -4.060 11.891 1.00 88.94 87 CYS A N 1
ATOM 662 C CA . CYS A 1 87 ? -14.485 -5.331 11.497 1.00 88.94 87 CYS A CA 1
ATOM 663 C C . CYS A 1 87 ? -14.557 -5.481 9.967 1.00 88.94 87 CYS A C 1
ATOM 665 O O . CYS A 1 87 ? -15.047 -4.578 9.280 1.00 88.94 87 CYS A O 1
ATOM 667 N N . ASN A 1 88 ? -14.130 -6.640 9.452 1.00 93.06 88 ASN A N 1
ATOM 668 C CA . ASN A 1 88 ? -14.160 -7.017 8.033 1.00 93.06 88 ASN A CA 1
ATOM 669 C C . ASN A 1 88 ? -13.014 -6.397 7.210 1.00 93.06 88 ASN A C 1
ATOM 671 O O . ASN A 1 88 ? -12.047 -5.878 7.756 1.00 93.06 88 ASN A O 1
ATOM 675 N N . ILE A 1 89 ? -13.084 -6.515 5.889 1.00 96.06 89 ILE A N 1
ATOM 676 C CA . ILE A 1 89 ? -12.049 -6.119 4.942 1.00 96.06 89 ILE A CA 1
ATOM 677 C C . ILE A 1 89 ? -12.554 -4.936 4.100 1.00 96.06 89 ILE A C 1
ATOM 679 O O . ILE A 1 89 ? -13.748 -4.792 3.812 1.00 96.06 89 ILE A O 1
ATOM 683 N N . SER A 1 90 ? -11.637 -4.053 3.723 1.00 97.06 90 SER A N 1
ATOM 684 C CA . SER A 1 90 ? -11.809 -3.101 2.629 1.00 97.06 90 SER A CA 1
ATOM 685 C C . SER A 1 90 ? -10.751 -3.374 1.569 1.00 97.06 90 SER A C 1
ATOM 687 O O . SER A 1 90 ? -9.605 -3.669 1.903 1.00 97.06 90 SER A O 1
ATOM 689 N N . GLN A 1 91 ? -11.143 -3.272 0.307 1.00 98.19 91 GLN A N 1
ATOM 690 C CA . GLN A 1 91 ? -10.255 -3.415 -0.839 1.00 98.19 91 GLN A CA 1
ATOM 691 C C . GLN A 1 91 ? -10.526 -2.281 -1.804 1.00 98.19 91 GLN A C 1
ATOM 693 O O . GLN A 1 91 ? -11.685 -1.921 -2.006 1.00 98.19 91 GLN A O 1
ATOM 698 N N . ASP A 1 92 ? -9.458 -1.722 -2.350 1.00 98.19 92 ASP A N 1
ATOM 699 C CA . ASP A 1 92 ? -9.518 -0.688 -3.373 1.00 98.19 92 ASP A CA 1
ATOM 700 C C . ASP A 1 92 ? -8.169 -0.636 -4.111 1.00 98.19 92 ASP A C 1
ATOM 702 O O . ASP A 1 92 ? -7.215 -1.324 -3.722 1.00 98.19 92 ASP A O 1
ATOM 706 N N . ARG A 1 93 ? -8.097 0.118 -5.207 1.00 97.75 93 ARG A N 1
ATOM 707 C CA . ARG A 1 93 ? -6.982 0.077 -6.155 1.00 97.75 93 ARG A CA 1
ATOM 708 C C . ARG A 1 93 ? -6.462 1.464 -6.506 1.00 97.75 93 ARG A C 1
ATOM 710 O O . ARG A 1 93 ? -7.210 2.435 -6.525 1.00 97.75 93 ARG A O 1
ATOM 717 N N . CYS A 1 94 ? -5.177 1.529 -6.827 1.00 97.19 94 CYS A N 1
ATOM 718 C CA . CYS A 1 94 ? -4.518 2.712 -7.377 1.00 97.19 94 CYS A CA 1
ATOM 719 C C . CYS A 1 94 ? -3.671 2.349 -8.596 1.00 97.19 94 CYS A C 1
ATOM 721 O O . CYS A 1 94 ? -3.350 1.176 -8.815 1.00 97.19 94 CYS A O 1
ATOM 723 N N . PHE A 1 95 ? -3.280 3.363 -9.368 1.00 96.31 95 PHE A N 1
ATOM 724 C CA . PHE A 1 95 ? -2.464 3.182 -10.565 1.00 96.31 95 PHE A CA 1
ATOM 725 C C . PHE A 1 95 ? -1.138 3.921 -10.431 1.00 96.31 95 PHE A C 1
ATOM 727 O O . PHE A 1 95 ? -1.098 5.135 -10.254 1.00 96.31 95 PHE A O 1
ATOM 734 N N . ILE A 1 96 ? -0.032 3.193 -10.569 1.00 94.56 96 ILE A N 1
ATOM 735 C CA . ILE A 1 96 ? 1.310 3.756 -10.427 1.00 94.56 96 ILE A CA 1
ATOM 736 C C . ILE A 1 96 ? 2.231 3.238 -11.525 1.00 94.56 96 ILE A C 1
ATOM 738 O O . ILE A 1 96 ? 2.319 2.037 -11.764 1.00 94.56 96 ILE A O 1
ATOM 742 N N . CYS A 1 97 ? 2.889 4.152 -12.242 1.00 92.38 97 CYS A N 1
ATOM 743 C CA . CYS A 1 97 ? 3.792 3.816 -13.351 1.00 92.38 97 CYS A CA 1
ATOM 744 C C . CYS A 1 97 ? 3.177 2.841 -14.383 1.00 92.38 97 CYS A C 1
ATOM 746 O O . CYS A 1 97 ? 3.856 1.948 -14.872 1.00 92.38 97 CYS A O 1
ATOM 748 N N . GLY A 1 98 ? 1.880 2.976 -14.689 1.00 93.12 98 GLY A N 1
ATOM 749 C CA . GLY A 1 98 ? 1.172 2.075 -15.614 1.00 93.12 98 GLY A CA 1
ATOM 750 C C . GLY A 1 98 ? 0.780 0.712 -15.026 1.00 93.12 98 GLY A C 1
ATOM 751 O O . GLY A 1 98 ? 0.326 -0.157 -15.765 1.00 93.12 98 GLY A O 1
ATOM 752 N N . SER A 1 99 ? 0.925 0.541 -13.714 1.00 94.38 99 SER A N 1
ATOM 753 C CA . SER A 1 99 ? 0.668 -0.705 -12.987 1.00 94.38 99 SER A CA 1
ATOM 754 C C . SER A 1 99 ? -0.545 -0.540 -12.079 1.00 94.38 99 SER A C 1
ATOM 756 O O . SER A 1 99 ? -0.686 0.487 -11.412 1.00 94.38 99 SER A O 1
ATOM 758 N N . GLU A 1 100 ? -1.414 -1.544 -12.042 1.00 97.44 100 GLU A N 1
ATOM 759 C CA . GLU A 1 100 ? -2.572 -1.600 -11.150 1.00 97.44 100 GLU A CA 1
ATOM 760 C C . GLU A 1 100 ? -2.165 -2.264 -9.833 1.00 97.44 100 GLU A C 1
ATOM 762 O O . GLU A 1 100 ? -1.685 -3.402 -9.807 1.00 97.44 100 GLU A O 1
ATOM 767 N N . VAL A 1 101 ? -2.362 -1.549 -8.727 1.00 97.44 101 VAL A N 1
ATOM 768 C CA . VAL A 1 101 ? -2.001 -2.004 -7.385 1.00 97.44 101 VAL A CA 1
ATOM 769 C C . VAL A 1 101 ? -3.263 -2.118 -6.543 1.00 97.44 101 VAL A C 1
ATOM 771 O O . VAL A 1 101 ? -3.972 -1.137 -6.330 1.00 97.44 101 VAL A O 1
ATOM 774 N N . GLU A 1 102 ? -3.533 -3.319 -6.042 1.00 98.19 102 GLU A N 1
ATOM 775 C CA . GLU A 1 102 ? -4.625 -3.599 -5.118 1.00 98.19 102 GLU A CA 1
ATOM 776 C C . GLU A 1 102 ? -4.143 -3.500 -3.670 1.00 98.19 102 GLU A C 1
ATOM 778 O O . GLU A 1 102 ? -3.142 -4.100 -3.261 1.00 98.19 102 GLU A O 1
ATOM 783 N N . ILE A 1 103 ? -4.894 -2.751 -2.869 1.00 98.12 103 ILE A N 1
ATOM 784 C CA . ILE A 1 103 ? -4.631 -2.538 -1.454 1.00 98.12 103 ILE A CA 1
ATOM 785 C C . ILE A 1 103 ? -5.778 -3.164 -0.671 1.00 98.12 103 ILE A C 1
ATOM 787 O O . ILE A 1 103 ? -6.946 -2.829 -0.850 1.00 98.12 103 ILE A O 1
ATOM 791 N N . THR A 1 104 ? -5.428 -4.079 0.228 1.00 97.69 104 THR A N 1
ATOM 792 C CA . THR A 1 104 ? -6.378 -4.766 1.105 1.00 97.69 104 THR A CA 1
ATOM 793 C C . THR A 1 104 ? -6.112 -4.380 2.553 1.00 97.69 104 THR A C 1
ATOM 795 O O . THR A 1 104 ? -5.024 -4.627 3.083 1.00 97.69 104 THR A O 1
ATOM 798 N N . VAL A 1 105 ? -7.120 -3.824 3.219 1.00 96.50 105 VAL A N 1
ATOM 799 C CA . VAL A 1 105 ? -7.081 -3.438 4.632 1.00 96.50 105 VAL A CA 1
ATOM 800 C C . VAL A 1 105 ? -8.038 -4.327 5.415 1.00 96.50 105 VAL A C 1
ATOM 802 O O . VAL A 1 105 ? -9.242 -4.319 5.169 1.00 96.50 105 VAL A O 1
ATOM 805 N N . ALA A 1 106 ? -7.507 -5.085 6.371 1.00 95.94 106 ALA A N 1
ATOM 806 C CA . ALA A 1 106 ? -8.315 -5.816 7.340 1.00 95.94 106 ALA A CA 1
ATOM 807 C C . ALA A 1 106 ? -8.542 -4.945 8.581 1.00 95.94 106 ALA A C 1
ATOM 809 O O . ALA A 1 106 ? -7.602 -4.362 9.121 1.00 95.94 106 ALA A O 1
ATOM 810 N N . TRP A 1 107 ? -9.790 -4.875 9.031 1.00 94.44 107 TRP A N 1
ATOM 811 C CA . TRP A 1 107 ? -10.220 -4.075 10.165 1.00 94.44 107 TRP A CA 1
ATOM 812 C C . TRP A 1 107 ? -10.515 -4.959 11.363 1.00 94.44 107 TRP A C 1
ATOM 814 O O . TRP A 1 107 ? -11.244 -5.949 11.274 1.00 94.44 107 TRP A O 1
ATOM 824 N N . SER A 1 108 ? -9.996 -4.546 12.509 1.00 90.62 108 SER A N 1
ATOM 825 C CA . SER A 1 108 ? -10.368 -5.095 13.802 1.00 90.62 108 SER A CA 1
ATOM 826 C C . SER A 1 108 ? -10.440 -3.960 14.802 1.00 90.62 108 SER A C 1
ATOM 828 O O . SER A 1 108 ? -9.449 -3.251 15.004 1.00 90.62 108 SER A O 1
ATOM 830 N N . ARG A 1 109 ? -11.582 -3.799 15.466 1.00 85.06 109 ARG A N 1
ATOM 831 C CA . ARG A 1 109 ? -11.642 -2.899 16.608 1.00 85.06 109 ARG A CA 1
ATOM 832 C C . ARG A 1 109 ? -10.812 -3.462 17.754 1.00 85.06 109 ARG A C 1
ATOM 834 O O . ARG A 1 109 ? -11.019 -4.586 18.202 1.00 85.06 109 ARG A O 1
ATOM 841 N N . VAL A 1 110 ? -9.947 -2.611 18.287 1.00 80.75 110 VAL A N 1
ATOM 842 C CA . VAL A 1 110 ? -9.272 -2.842 19.560 1.00 80.75 110 VAL A CA 1
ATOM 843 C C . VAL A 1 110 ? -10.137 -2.235 20.659 1.00 80.75 110 VAL A C 1
ATOM 845 O O . VAL A 1 110 ? -10.250 -1.014 20.733 1.00 80.75 110 VAL A O 1
ATOM 848 N N . VAL A 1 111 ? -10.772 -3.074 21.480 1.00 76.19 111 VAL A N 1
ATOM 849 C CA . VAL A 1 111 ? -11.518 -2.594 22.652 1.00 76.19 111 VAL A CA 1
ATOM 850 C C . VAL A 1 111 ? -10.513 -2.241 23.737 1.00 76.19 111 VAL A C 1
ATOM 852 O O . VAL A 1 111 ? -9.703 -3.087 24.122 1.00 76.19 111 VAL A O 1
ATOM 855 N N . ARG A 1 112 ? -10.519 -0.984 24.185 1.00 69.88 112 ARG A N 1
ATOM 856 C CA . ARG A 1 112 ? -9.510 -0.497 25.136 1.00 69.88 112 ARG A CA 1
ATOM 857 C C . ARG A 1 112 ? -9.976 -0.591 26.579 1.00 69.88 112 ARG A C 1
ATOM 859 O O . ARG A 1 112 ? -9.127 -0.689 27.460 1.00 69.88 112 ARG A O 1
ATOM 866 N N . ASP A 1 113 ? -11.288 -0.597 26.816 1.00 71.19 113 ASP A N 1
ATOM 867 C CA . ASP A 1 113 ? -11.837 -0.611 28.168 1.00 71.19 113 ASP A CA 1
ATOM 868 C C . ASP A 1 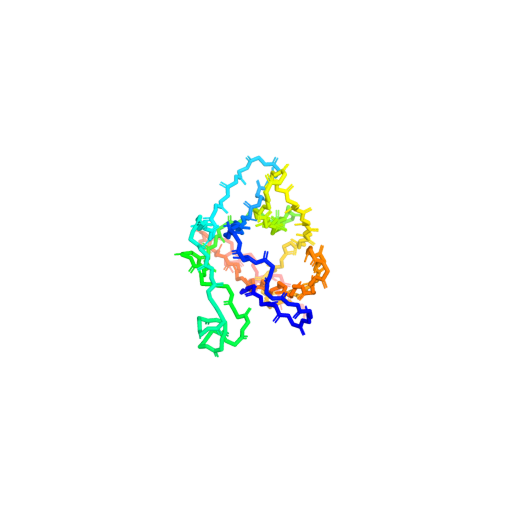113 ? -13.032 -1.562 28.330 1.00 71.19 113 ASP A C 1
ATOM 870 O O . ASP A 1 113 ? -13.845 -1.767 27.426 1.00 71.19 113 ASP A O 1
ATOM 874 N N . LYS A 1 114 ? -13.172 -2.124 29.532 1.00 67.12 114 LYS A N 1
ATOM 875 C CA . LYS A 1 114 ? -14.256 -3.047 29.892 1.00 67.12 114 LYS A CA 1
ATOM 876 C C . LYS A 1 114 ? -15.625 -2.365 29.807 1.00 67.12 114 LYS A C 1
ATOM 878 O O . LYS A 1 114 ? -16.615 -3.034 29.525 1.00 67.12 114 LYS A O 1
ATOM 883 N N . MET A 1 115 ? -15.691 -1.047 30.017 1.00 66.19 115 MET A N 1
ATOM 884 C CA . MET A 1 115 ? -16.929 -0.280 29.842 1.00 66.19 115 MET A CA 1
ATOM 885 C C . MET A 1 115 ? -17.397 -0.213 28.383 1.00 66.19 115 MET A C 1
ATOM 887 O O . MET A 1 115 ? -18.599 -0.310 28.145 1.00 66.19 115 MET A O 1
ATOM 891 N N . GLU A 1 116 ? -16.484 -0.127 27.408 1.00 65.88 116 GLU A N 1
ATOM 892 C CA . GLU A 1 116 ? -16.852 -0.166 25.983 1.00 65.88 116 GLU A CA 1
ATOM 893 C C . GLU A 1 116 ? -17.471 -1.519 25.607 1.00 65.88 116 GLU A C 1
ATOM 895 O O . GLU A 1 116 ? -18.449 -1.557 24.865 1.00 65.88 116 GLU A O 1
ATOM 900 N N . MET A 1 117 ? -16.976 -2.623 26.187 1.00 61.75 117 MET A N 1
ATOM 901 C CA . MET A 1 117 ? -17.590 -3.948 26.003 1.00 61.75 117 MET A CA 1
ATOM 902 C C . MET A 1 117 ? -19.008 -4.027 26.585 1.00 61.75 117 MET A C 1
ATOM 904 O O . MET A 1 117 ? -19.874 -4.697 26.026 1.00 61.75 117 MET A O 1
ATOM 908 N N . LEU A 1 118 ? -19.249 -3.375 27.728 1.00 66.56 118 LEU A N 1
ATOM 909 C CA . LEU A 1 118 ? -20.543 -3.429 28.412 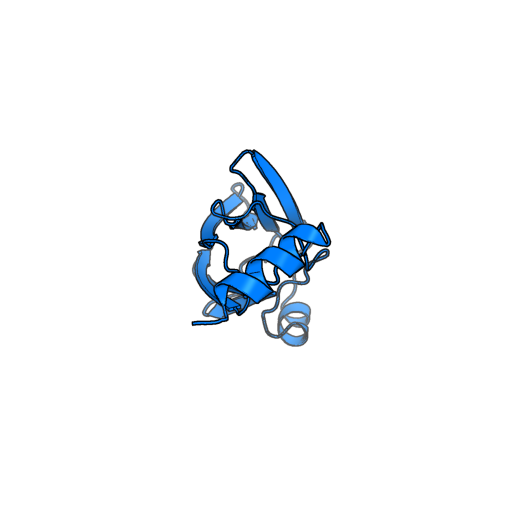1.00 66.56 118 LEU A CA 1
ATOM 910 C C . LEU A 1 118 ? -21.622 -2.633 27.668 1.00 66.56 118 LEU A C 1
ATOM 912 O O . LEU A 1 118 ? -22.756 -3.098 27.588 1.00 66.56 118 LEU A O 1
ATOM 916 N N . LEU A 1 119 ? -21.283 -1.478 27.087 1.00 62.44 119 LEU A N 1
ATOM 917 C CA . LEU A 1 119 ? -22.232 -0.641 26.338 1.00 62.44 119 LEU A CA 1
ATOM 918 C C . LEU A 1 119 ? -22.816 -1.358 25.106 1.00 62.44 119 LEU A C 1
ATOM 920 O O . LEU A 1 119 ? -23.992 -1.184 24.788 1.00 62.44 119 LEU A O 1
ATOM 924 N N . GLU A 1 120 ? -22.048 -2.227 24.453 1.00 61.34 120 GLU A N 1
ATOM 925 C CA . GLU A 1 120 ? -22.534 -3.004 23.304 1.00 61.34 120 GLU A CA 1
ATOM 926 C C . GLU A 1 120 ? -23.460 -4.161 23.663 1.00 61.34 120 GLU A C 1
ATOM 928 O O . GLU A 1 120 ? -24.394 -4.458 22.912 1.00 61.34 120 GLU A O 1
ATOM 933 N N . GLY A 1 121 ? -23.237 -4.798 24.815 1.00 57.94 121 GLY A N 1
ATOM 934 C CA . GLY A 1 121 ? -24.131 -5.842 25.321 1.00 57.94 121 GLY A CA 1
ATOM 935 C C . GLY A 1 121 ? -25.540 -5.322 25.630 1.00 57.94 121 GLY A C 1
ATOM 936 O O . GLY A 1 121 ? -26.497 -6.094 25.607 1.00 57.94 121 GLY A O 1
ATOM 937 N N . TYR A 1 122 ? -25.674 -4.015 25.884 1.00 54.44 122 TYR A N 1
ATOM 938 C CA . TYR A 1 122 ? -26.963 -3.341 26.044 1.00 54.44 122 TYR A CA 1
ATOM 939 C C . TYR A 1 122 ? -27.577 -2.906 24.706 1.00 54.44 122 TYR A C 1
ATOM 941 O O . TYR A 1 122 ? -28.780 -3.057 24.524 1.00 54.44 122 TYR A O 1
ATOM 949 N N . ALA A 1 123 ? -26.780 -2.412 23.752 1.00 55.59 123 ALA A N 1
ATOM 950 C CA . ALA A 1 123 ? -27.284 -1.940 22.454 1.00 55.59 123 ALA A CA 1
ATOM 951 C C . ALA A 1 123 ? -27.782 -3.063 21.518 1.00 55.59 123 ALA A C 1
ATOM 953 O O . ALA A 1 123 ? -28.482 -2.790 20.547 1.00 55.59 123 ALA A O 1
ATOM 954 N N . THR A 1 124 ? -27.420 -4.318 21.797 1.00 53.12 124 THR A N 1
ATOM 955 C CA . THR A 1 124 ? -27.817 -5.504 21.016 1.00 53.12 124 THR A CA 1
ATOM 956 C C . THR A 1 124 ? -29.010 -6.267 21.605 1.00 53.12 124 THR A C 1
ATOM 958 O O . THR A 1 124 ? -29.457 -7.243 21.007 1.00 53.12 124 THR A O 1
ATOM 961 N N . GLN A 1 125 ? -29.560 -5.819 22.741 1.00 45.44 125 GLN A N 1
ATOM 962 C CA . GLN A 1 125 ? -30.831 -6.311 23.283 1.00 45.44 125 GLN A CA 1
ATOM 963 C C . GLN A 1 125 ? -31.981 -5.437 22.766 1.00 45.44 125 GLN A C 1
ATOM 965 O O . GLN A 1 125 ? -32.408 -4.504 23.446 1.00 45.44 125 GLN A O 1
ATOM 970 N N . VAL A 1 126 ? -32.469 -5.726 21.556 1.00 40.12 126 VAL A N 1
ATOM 971 C CA . VAL A 1 126 ? -33.741 -5.196 21.030 1.00 40.12 126 VAL A CA 1
ATOM 972 C C . VAL A 1 126 ? -34.515 -6.309 20.347 1.00 40.12 126 VAL A C 1
ATOM 974 O O . VAL A 1 126 ? -33.881 -7.057 19.569 1.00 40.12 126 VAL A O 1
#

Sequence (126 aa):
SVRVVGGEFPFSSGGQVACIVSGRERVVLFDSTEKITREDEVVLDGYVPLSRNAISVEFEKGVTVEVTAYVDSGSIADRVHFPSKWCNISQDRCFICGSEVEITVAWSRVVRDKMEMLLEGYATQV

InterPro domains:
  IPR046533 Domain of unknown function DUF6598 [PF20241] (2-105)

Secondary structure (DSSP, 8-state):
-EEEEESS-TTBTBEEEEEEETTTEEEEEEEE-SPPPHHHHHHHTTB---S-------TTT-EEEEEEEEETTEEEEEEEEE---SEEEEEEEEEETTEEEEEEEEEE-----HHHHHHHHHHT--

Radius of gyration: 17.31 Å; chains: 1; bounding box: 51×29×46 Å

Organism: Aegilops tauschii subsp. strangulata (NCBI:txid200361)

Foldseek 3Di:
DKFFDDDDQQQQQWWWKWKQAPVHDIGTQDGDRDGCDPVNCVVCVRDDRGPDDDDDHDAQRFIKIKTWHADPVGIDIDIDTDHADQFDKDWDWDAHPNIIMIDIDTHHDDDDDPVVVVVVVVVPPD